Protein AF-A0A2V8NEN9-F1 (afdb_monomer)

Secondary structure (DSSP, 8-state):
-----EEEEEEEEESTT----B------SB-TTSPBPTTTT----BSS---EEEEEEEEE-

pLDDT: mean 94.85, std 7.88, range [51.75, 98.44]

Mean predicted aligned error: 5.19 Å

Foldseek 3Di:
DDDDKDKDKDKDKDQVVFDFAWDFFQCDQADPVRHGDPRGRPTPDGPDDGIDMDIDMDMDD

Structure (mmCIF, N/CA/C/O backbone):
data_AF-A0A2V8NEN9-F1
#
_entry.id   AF-A0A2V8NEN9-F1
#
loop_
_atom_site.group_PDB
_atom_site.id
_atom_site.type_symbol
_atom_site.label_atom_id
_atom_site.label_alt_id
_atom_site.label_comp_id
_atom_site.label_asym_id
_atom_site.label_entity_id
_atom_site.label_seq_id
_atom_site.pdbx_PDB_ins_code
_atom_site.Cartn_x
_atom_site.Cartn_y
_atom_site.Cartn_z
_atom_site.occupancy
_atom_site.B_iso_or_equiv
_atom_site.auth_seq_id
_atom_site.auth_comp_id
_atom_site.auth_asym_id
_atom_site.auth_atom_id
_atom_site.pdbx_PDB_model_num
ATOM 1 N N . MET A 1 1 ? -27.329 12.503 40.243 1.00 51.75 1 MET A N 1
ATOM 2 C CA . MET A 1 1 ? -27.328 12.125 38.813 1.00 51.75 1 MET A CA 1
ATOM 3 C C . MET A 1 1 ? -26.024 11.381 38.555 1.00 51.75 1 MET A C 1
ATOM 5 O O . MET A 1 1 ? -25.000 11.885 38.991 1.00 51.75 1 MET A O 1
ATOM 9 N N . ARG A 1 2 ? -26.049 10.162 37.997 1.00 61.84 2 ARG A N 1
ATOM 10 C 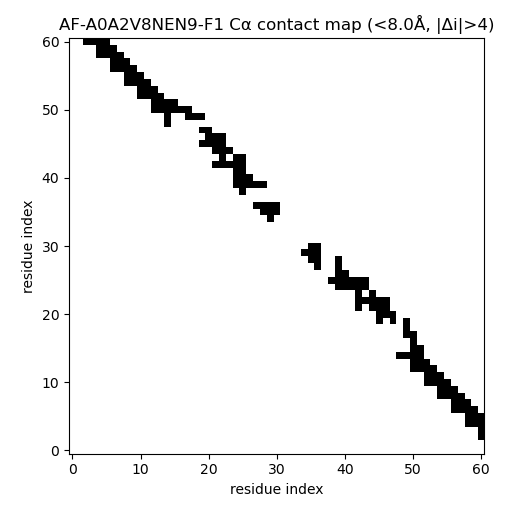CA . ARG A 1 2 ? -24.826 9.448 37.582 1.00 61.84 2 ARG A CA 1
ATOM 11 C C . ARG A 1 2 ? -24.587 9.759 36.111 1.00 61.84 2 ARG A C 1
ATOM 13 O O . ARG A 1 2 ? -25.494 9.570 35.308 1.00 61.84 2 ARG A O 1
ATOM 20 N N . GLU A 1 3 ? -23.401 10.247 35.799 1.00 76.19 3 GLU A N 1
ATOM 21 C CA . GLU A 1 3 ? -22.944 10.465 34.431 1.00 76.19 3 GLU A CA 1
ATOM 22 C C . GLU A 1 3 ? -22.518 9.108 33.850 1.00 76.19 3 GLU A C 1
ATOM 24 O O . GLU A 1 3 ? -21.782 8.357 34.496 1.00 76.19 3 GLU A O 1
ATOM 29 N N . ASN A 1 4 ? -23.053 8.742 32.684 1.00 82.56 4 ASN A N 1
ATOM 30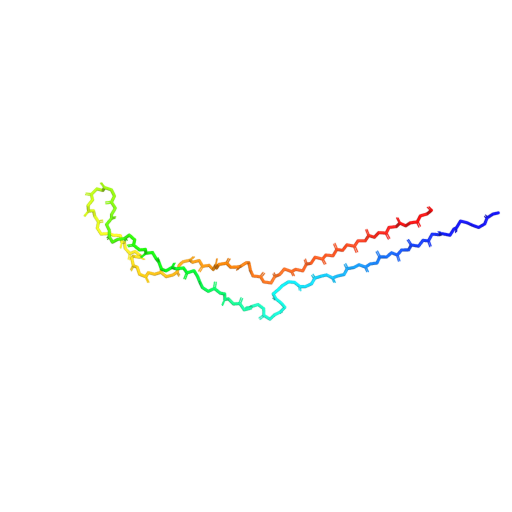 C CA . ASN A 1 4 ? -22.750 7.471 32.027 1.00 82.56 4 ASN A CA 1
ATOM 31 C C . ASN A 1 4 ? -21.650 7.701 30.994 1.00 82.56 4 ASN A C 1
ATOM 33 O O . ASN A 1 4 ? -21.919 7.968 29.828 1.00 82.56 4 ASN A O 1
ATOM 37 N N . THR A 1 5 ? -20.401 7.564 31.423 1.00 90.38 5 THR A N 1
ATOM 38 C CA . THR A 1 5 ? -19.259 7.620 30.512 1.00 90.38 5 THR A CA 1
ATOM 39 C C . THR A 1 5 ? -19.025 6.257 29.851 1.00 90.38 5 THR A C 1
ATOM 41 O O . THR A 1 5 ? -18.920 5.238 30.534 1.00 90.38 5 THR A O 1
ATOM 44 N N . LEU A 1 6 ? -18.901 6.225 28.521 1.00 94.00 6 LEU A N 1
ATOM 45 C CA . LEU A 1 6 ? -18.574 5.030 27.740 1.00 94.00 6 LEU A CA 1
ATOM 46 C C . LEU A 1 6 ? -17.237 5.220 27.014 1.00 94.00 6 LEU A C 1
ATOM 48 O O . LEU A 1 6 ? -17.064 6.160 26.238 1.00 94.00 6 LEU A O 1
ATOM 52 N N . LEU A 1 7 ? -16.315 4.280 27.216 1.00 95.06 7 LEU A N 1
ATOM 53 C CA . LEU A 1 7 ? -15.045 4.220 26.499 1.00 95.06 7 LEU A CA 1
ATOM 54 C C . LEU A 1 7 ? -15.098 3.132 25.420 1.00 95.06 7 LEU A C 1
ATOM 56 O O . LEU A 1 7 ? -15.409 1.979 25.710 1.00 95.06 7 LEU A O 1
ATOM 60 N N . GLN A 1 8 ? -14.773 3.487 24.180 1.00 97.25 8 GLN A N 1
ATOM 61 C CA . GLN A 1 8 ? -14.684 2.565 23.049 1.00 97.25 8 GLN A CA 1
ATOM 62 C C . GLN A 1 8 ? -13.259 2.540 22.503 1.00 97.25 8 GLN A C 1
ATOM 64 O O . GLN A 1 8 ? -12.692 3.584 22.181 1.00 97.25 8 GLN A O 1
ATOM 69 N N . PHE A 1 9 ? -12.708 1.340 22.344 1.00 97.94 9 PHE A N 1
ATOM 70 C CA . PHE A 1 9 ? -11.422 1.105 21.696 1.00 97.94 9 PHE A CA 1
ATOM 71 C C . PHE A 1 9 ? -11.631 0.380 20.366 1.00 97.94 9 PHE A C 1
ATOM 73 O O . PHE A 1 9 ? -12.457 -0.530 20.274 1.00 97.94 9 PHE A O 1
ATOM 80 N N . ARG A 1 10 ? -10.878 0.767 19.335 1.00 98.31 10 ARG A N 1
ATOM 81 C CA . ARG A 1 10 ? -10.884 0.116 18.023 1.00 98.31 10 ARG A CA 1
ATOM 82 C C . ARG A 1 10 ? -9.456 -0.133 17.557 1.00 98.31 10 ARG A C 1
ATOM 84 O O . ARG A 1 10 ? -8.615 0.759 17.631 1.00 98.31 10 ARG A O 1
ATOM 91 N N . ALA A 1 11 ? -9.226 -1.330 17.025 1.00 98.19 11 ALA A N 1
ATOM 92 C CA . ALA A 1 11 ? -8.006 -1.695 16.323 1.00 98.19 11 ALA A CA 1
ATOM 93 C C . ALA A 1 11 ? -8.353 -2.173 14.909 1.00 98.19 11 ALA A C 1
ATOM 95 O O . ALA A 1 11 ? -9.232 -3.016 14.732 1.00 98.19 11 ALA A O 1
ATOM 96 N N . GLU A 1 12 ? -7.655 -1.635 13.915 1.00 98.38 12 GLU A N 1
ATOM 97 C CA . GLU A 1 12 ? -7.820 -1.975 12.505 1.00 98.38 12 GLU A CA 1
ATOM 98 C C . GLU A 1 12 ? -6.477 -2.430 11.932 1.00 98.38 12 GLU A C 1
ATOM 100 O O . GLU A 1 12 ? -5.448 -1.774 12.111 1.00 98.38 12 GLU A O 1
ATOM 105 N N . PHE A 1 13 ? -6.491 -3.571 11.243 1.00 98.19 13 PHE A N 1
ATOM 106 C CA . PHE A 1 13 ? -5.308 -4.181 10.645 1.00 98.19 13 PHE A CA 1
ATOM 107 C C . PHE A 1 13 ? -5.493 -4.259 9.133 1.00 98.19 13 PHE A C 1
ATOM 109 O O . PHE A 1 13 ? -6.311 -5.030 8.632 1.00 98.19 13 PHE A O 1
ATOM 116 N N . TYR A 1 14 ? -4.691 -3.495 8.400 1.00 98.12 14 TYR A N 1
ATOM 117 C CA . TYR A 1 14 ? -4.667 -3.497 6.943 1.00 98.12 14 TYR A CA 1
ATOM 118 C C . TYR A 1 14 ? -3.448 -4.273 6.455 1.00 98.12 14 TYR A C 1
ATOM 120 O O . TYR A 1 14 ? -2.357 -4.145 7.012 1.00 98.12 14 TYR A O 1
ATOM 128 N N . ASN A 1 15 ? -3.632 -5.090 5.414 1.00 97.50 15 ASN A N 1
ATOM 129 C CA . ASN A 1 15 ? -2.609 -6.018 4.923 1.00 97.50 15 ASN A CA 1
ATOM 130 C C . ASN A 1 15 ? -2.059 -6.917 6.058 1.00 97.50 15 ASN A C 1
ATOM 132 O O . ASN A 1 15 ? -0.862 -6.938 6.353 1.00 97.50 15 ASN A O 1
ATOM 136 N N . LEU A 1 16 ? -2.961 -7.662 6.716 1.00 97.19 16 LEU A N 1
ATOM 137 C CA . LEU A 1 16 ? -2.661 -8.460 7.914 1.00 97.19 16 LEU A CA 1
ATOM 138 C C . LEU A 1 16 ? -1.479 -9.418 7.720 1.00 97.19 16 LEU A C 1
ATOM 140 O O . LEU A 1 16 ? -0.658 -9.554 8.620 1.00 97.19 16 LEU A O 1
ATOM 144 N N . PHE A 1 17 ? -1.323 -10.020 6.541 1.00 97.38 17 PHE A N 1
ATOM 145 C CA . PHE A 1 17 ? -0.220 -10.943 6.238 1.00 97.38 17 PHE A CA 1
ATOM 146 C C . PHE A 1 17 ? 1.012 -10.272 5.615 1.00 97.38 17 PHE A C 1
ATOM 148 O O . PHE A 1 17 ? 1.978 -10.958 5.306 1.00 97.38 17 PHE A O 1
ATOM 155 N N . ASN A 1 18 ? 1.004 -8.945 5.454 1.00 97.19 18 ASN A N 1
ATOM 156 C CA . ASN A 1 18 ? 2.067 -8.182 4.799 1.00 97.19 18 ASN A CA 1
ATOM 157 C C . ASN A 1 18 ? 2.411 -8.705 3.388 1.00 97.19 18 ASN A C 1
ATOM 159 O O . ASN A 1 18 ? 3.578 -8.835 3.021 1.00 97.19 18 ASN A O 1
ATOM 163 N N . ARG A 1 19 ? 1.388 -9.026 2.587 1.00 97.69 19 ARG A N 1
ATOM 164 C CA . ARG A 1 19 ? 1.568 -9.438 1.192 1.00 97.69 19 ARG A CA 1
ATOM 165 C C . ARG A 1 19 ? 2.065 -8.245 0.379 1.00 97.69 19 ARG A C 1
ATOM 167 O O . ARG A 1 19 ? 1.398 -7.211 0.324 1.00 97.69 19 ARG A O 1
ATOM 174 N N . ALA A 1 20 ? 3.202 -8.416 -0.288 1.00 97.38 20 ALA A N 1
ATOM 175 C CA . ALA A 1 20 ? 3.685 -7.470 -1.282 1.00 97.38 20 ALA A CA 1
ATOM 176 C C . ALA A 1 20 ? 2.933 -7.672 -2.606 1.00 97.38 20 ALA A C 1
ATOM 178 O O . ALA A 1 20 ? 2.898 -8.775 -3.152 1.00 97.38 20 ALA A O 1
ATO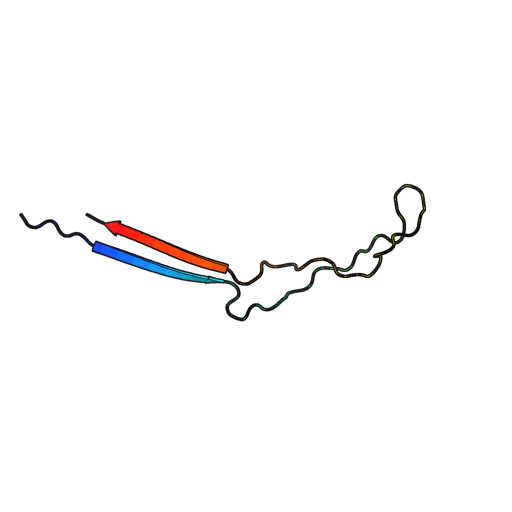M 179 N N . ASN A 1 21 ? 2.345 -6.599 -3.133 1.00 96.94 21 ASN A N 1
ATOM 180 C CA . ASN A 1 21 ? 1.833 -6.553 -4.501 1.00 96.94 21 ASN A CA 1
ATOM 181 C C . ASN A 1 21 ? 2.791 -5.690 -5.315 1.00 96.94 21 ASN A C 1
ATOM 183 O O . ASN A 1 21 ? 2.800 -4.469 -5.160 1.00 96.94 21 ASN A O 1
ATOM 187 N N . PHE A 1 22 ? 3.634 -6.318 -6.127 1.00 97.62 22 PHE A N 1
ATOM 188 C CA . PHE A 1 22 ? 4.690 -5.627 -6.859 1.00 97.62 22 PHE A CA 1
ATOM 189 C C . PHE A 1 22 ? 4.144 -4.633 -7.894 1.00 97.62 22 PHE A C 1
ATOM 191 O O . PHE A 1 22 ? 3.088 -4.838 -8.499 1.00 97.62 22 PHE A O 1
ATOM 198 N N . GLY A 1 23 ? 4.867 -3.523 -8.041 1.00 96.38 23 GLY A N 1
ATOM 199 C CA . GLY A 1 23 ? 4.656 -2.509 -9.065 1.00 96.38 23 GLY A CA 1
ATOM 200 C C . GLY A 1 23 ? 4.916 -3.034 -10.472 1.00 96.38 23 GLY A C 1
ATOM 201 O O . GLY A 1 23 ? 5.271 -4.193 -10.681 1.00 96.38 23 GLY A O 1
ATOM 202 N N . VAL A 1 24 ? 4.742 -2.152 -11.454 1.00 96.50 24 VAL A N 1
ATOM 203 C CA . VAL A 1 24 ? 5.273 -2.424 -12.792 1.00 96.50 24 VAL A CA 1
ATOM 204 C C . VAL A 1 24 ? 6.781 -2.153 -12.800 1.00 96.50 24 VAL A C 1
ATOM 206 O O . VAL A 1 24 ? 7.233 -1.282 -12.050 1.00 96.50 24 VAL A O 1
ATOM 209 N N . PRO A 1 25 ? 7.561 -2.872 -13.621 1.00 96.88 25 PRO A N 1
ATOM 210 C CA . PRO A 1 25 ? 8.968 -2.554 -13.817 1.00 96.88 25 PRO A CA 1
ATOM 211 C C . PRO A 1 25 ? 9.166 -1.159 -14.415 1.00 96.88 25 PRO A C 1
ATOM 213 O O . PRO A 1 25 ? 8.261 -0.615 -15.051 1.00 96.88 25 PRO A O 1
ATOM 216 N N . VAL A 1 26 ? 10.368 -0.601 -14.280 1.00 96.44 26 VAL A N 1
ATOM 217 C CA . VAL A 1 26 ? 10.761 0.616 -15.003 1.00 96.44 26 VAL A CA 1
ATOM 218 C C . VAL A 1 26 ? 10.720 0.342 -16.507 1.00 96.44 26 VAL A C 1
ATOM 220 O O . VAL A 1 26 ? 11.484 -0.470 -17.026 1.00 96.44 26 VAL A O 1
ATOM 223 N N . THR A 1 27 ? 9.816 1.018 -17.215 1.00 95.88 27 THR A N 1
ATOM 224 C CA . THR A 1 27 ? 9.573 0.798 -18.651 1.00 95.88 27 THR A CA 1
ATOM 225 C C . THR A 1 27 ? 10.425 1.678 -19.562 1.00 95.88 27 THR A C 1
ATOM 227 O O . THR A 1 27 ? 10.531 1.406 -20.755 1.00 95.88 27 THR A O 1
ATOM 230 N N . ASN A 1 28 ? 11.021 2.747 -19.033 1.00 95.38 28 ASN A N 1
ATOM 231 C CA . ASN A 1 28 ? 11.889 3.625 -19.809 1.00 95.38 28 ASN A CA 1
ATOM 232 C C . ASN A 1 28 ? 13.224 2.932 -20.079 1.00 95.38 28 ASN A C 1
ATOM 234 O O . ASN A 1 28 ? 13.979 2.656 -19.154 1.00 95.38 28 ASN A O 1
ATOM 238 N N . LEU A 1 29 ? 13.519 2.685 -21.355 1.00 95.62 29 LEU A N 1
ATOM 239 C CA . LEU A 1 29 ? 14.799 2.114 -21.785 1.00 95.62 29 LEU A CA 1
ATOM 240 C C . LEU A 1 29 ? 15.892 3.185 -21.913 1.00 95.62 29 LEU A C 1
ATOM 242 O O . LEU A 1 29 ? 17.069 2.903 -21.685 1.00 95.62 29 LEU A O 1
ATOM 246 N N . PHE A 1 30 ? 15.492 4.412 -22.257 1.00 97.31 30 PHE A N 1
ATOM 247 C CA . PHE A 1 30 ? 16.377 5.555 -22.461 1.00 97.31 30 PHE A CA 1
ATOM 248 C C . PHE A 1 30 ? 15.857 6.795 -21.728 1.00 97.31 30 PHE A C 1
ATOM 250 O O . PHE A 1 30 ? 14.644 6.973 -21.570 1.00 97.31 30 PHE A O 1
ATOM 257 N N . ASP A 1 31 ? 16.779 7.636 -21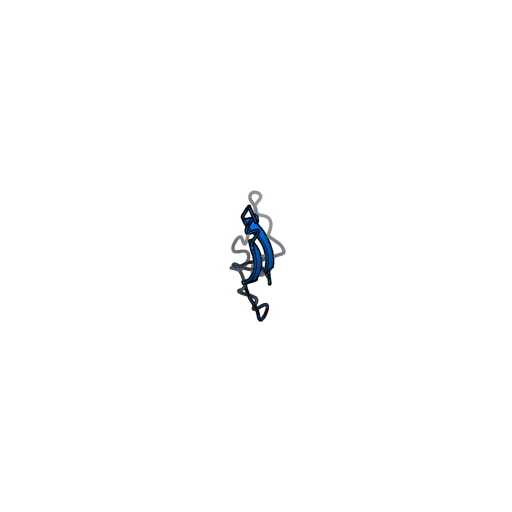.268 1.00 95.31 31 ASP A N 1
ATOM 258 C CA . ASP A 1 31 ? 16.476 8.940 -20.686 1.00 95.31 31 ASP A CA 1
ATOM 259 C C . ASP A 1 31 ? 16.242 10.005 -21.775 1.00 95.31 31 ASP A C 1
ATOM 261 O O . ASP A 1 31 ? 16.335 9.746 -22.977 1.00 95.31 31 ASP A O 1
ATOM 265 N N . ARG A 1 32 ? 15.947 11.242 -21.358 1.00 96.06 32 ARG A N 1
ATOM 266 C CA . ARG A 1 32 ? 15.696 12.360 -22.286 1.00 96.06 32 ARG A CA 1
ATOM 267 C C . ARG A 1 32 ? 16.907 12.766 -23.141 1.00 96.06 32 ARG A C 1
ATOM 269 O O . ARG A 1 32 ? 16.743 13.559 -24.060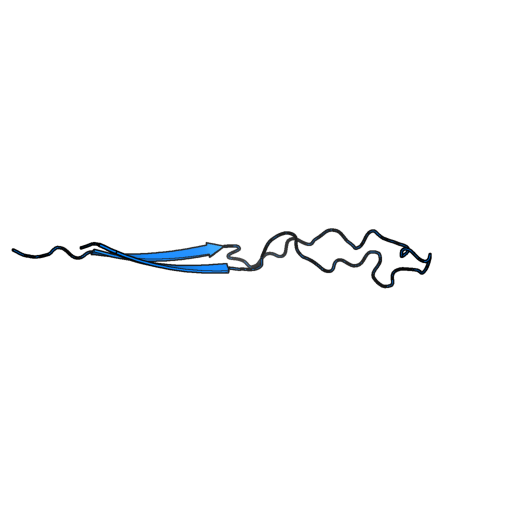 1.00 96.06 32 ARG A O 1
ATOM 276 N N . PHE A 1 33 ? 18.103 12.288 -22.809 1.00 96.75 33 PHE A N 1
ATOM 277 C CA . PHE A 1 33 ? 19.354 12.577 -23.508 1.00 96.75 33 PHE A CA 1
ATOM 278 C C . PHE A 1 33 ? 19.806 11.405 -24.397 1.00 96.75 33 PHE A C 1
ATOM 280 O O . PHE A 1 33 ? 20.837 11.506 -25.055 1.00 96.75 33 PHE A O 1
ATOM 287 N N . GLY A 1 34 ? 19.040 10.308 -24.435 1.00 95.62 34 GLY A N 1
ATOM 288 C CA . GLY A 1 34 ? 19.357 9.107 -25.206 1.00 95.62 34 GLY A CA 1
ATOM 289 C C . GLY A 1 34 ? 20.281 8.119 -24.488 1.00 95.62 34 GLY A C 1
ATOM 290 O O . GLY A 1 34 ? 20.667 7.115 -25.089 1.00 95.62 34 GLY A O 1
ATOM 291 N N . ASN A 1 35 ? 20.622 8.346 -23.214 1.00 97.38 35 ASN A N 1
ATOM 292 C CA . ASN A 1 35 ? 21.406 7.383 -22.440 1.00 97.38 35 ASN A CA 1
ATOM 293 C C . ASN A 1 35 ? 20.521 6.227 -21.975 1.00 97.38 35 ASN A C 1
ATOM 295 O O . ASN A 1 35 ? 19.339 6.413 -21.691 1.00 97.38 35 ASN A O 1
ATOM 299 N N . ARG A 1 36 ? 21.100 5.029 -21.842 1.00 96.50 36 ARG A N 1
ATOM 300 C CA . ARG A 1 36 ? 20.394 3.869 -21.280 1.00 96.50 36 ARG A CA 1
ATOM 301 C C . ARG A 1 36 ? 20.074 4.098 -19.806 1.00 96.50 36 ARG A C 1
ATOM 303 O O . ARG A 1 36 ? 20.945 4.497 -19.038 1.00 96.50 36 ARG A O 1
ATOM 310 N N . VAL A 1 37 ? 18.848 3.772 -19.414 1.00 96.38 37 VAL A N 1
ATOM 311 C CA . VAL A 1 37 ? 18.414 3.813 -18.015 1.00 96.38 37 VAL A CA 1
ATOM 312 C C . VAL A 1 37 ? 18.924 2.552 -17.296 1.00 96.38 37 VAL A C 1
ATOM 314 O O . VAL A 1 37 ? 18.563 1.449 -17.710 1.00 96.38 37 VAL A O 1
ATOM 317 N N . PRO A 1 38 ? 19.750 2.667 -16.234 1.00 95.44 38 PRO A N 1
ATOM 318 C CA . PRO A 1 38 ? 20.387 1.503 -15.607 1.00 95.44 38 PRO A CA 1
ATOM 319 C C . PRO A 1 38 ? 19.420 0.491 -14.986 1.00 95.44 38 PRO A C 1
ATOM 321 O O . PRO A 1 38 ? 19.725 -0.694 -14.947 1.00 95.44 38 PRO A O 1
ATOM 324 N N . ASN A 1 39 ? 18.261 0.950 -14.514 1.00 95.81 39 ASN A N 1
ATOM 325 C CA . ASN A 1 39 ? 17.261 0.125 -13.835 1.00 95.81 39 ASN A CA 1
ATOM 326 C C . ASN A 1 39 ? 16.075 -0.255 -14.733 1.00 95.81 39 ASN A C 1
ATOM 328 O O . ASN A 1 39 ? 15.019 -0.636 -14.231 1.00 95.81 39 ASN A O 1
ATOM 332 N N . ALA A 1 40 ? 16.215 -0.145 -16.057 1.00 96.50 40 ALA A N 1
ATOM 333 C CA . ALA A 1 40 ? 15.186 -0.602 -16.984 1.00 96.50 40 ALA A CA 1
ATOM 334 C C . ALA A 1 40 ? 14.844 -2.083 -16.722 1.00 96.50 40 ALA A C 1
ATOM 336 O O . ALA A 1 40 ? 15.727 -2.935 -16.653 1.00 96.50 40 ALA A O 1
ATOM 337 N N . GLY A 1 41 ? 13.554 -2.391 -16.569 1.00 95.69 41 GLY A 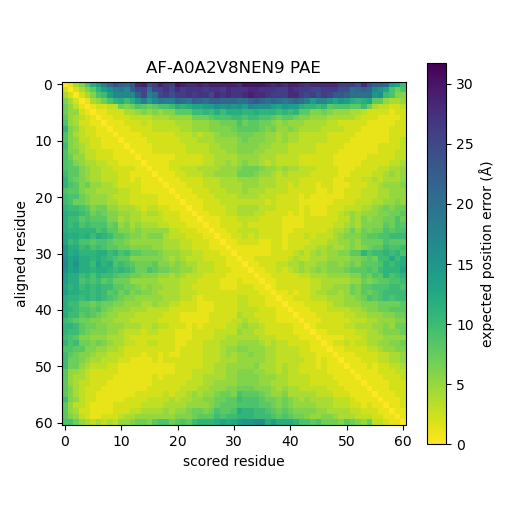N 1
ATOM 338 C CA . GLY A 1 41 ? 13.075 -3.735 -16.232 1.00 95.69 41 GLY A CA 1
ATOM 339 C C . GLY A 1 41 ? 13.144 -4.106 -14.744 1.00 95.69 41 GLY A C 1
ATOM 340 O O . GLY A 1 41 ? 12.647 -5.167 -14.372 1.00 95.69 41 GLY A O 1
ATOM 341 N N . GLU A 1 42 ? 13.681 -3.247 -13.877 1.00 97.56 42 GLU A N 1
ATOM 342 C CA . GLU A 1 42 ? 13.676 -3.460 -12.428 1.00 97.56 42 GLU A CA 1
ATOM 343 C C . GLU A 1 42 ? 12.337 -3.026 -11.810 1.00 97.56 42 GLU A C 1
ATOM 345 O O . GLU A 1 42 ? 11.776 -1.987 -12.167 1.00 97.56 42 GLU A O 1
ATOM 350 N N . ILE A 1 43 ? 11.816 -3.806 -10.858 1.00 97.44 43 ILE A N 1
ATOM 351 C CA . ILE A 1 43 ? 10.662 -3.414 -10.041 1.00 97.44 43 ILE A CA 1
ATOM 352 C C . ILE A 1 43 ? 11.174 -2.738 -8.772 1.00 97.44 43 ILE A C 1
ATOM 354 O O . ILE A 1 43 ? 11.756 -3.387 -7.909 1.00 97.44 43 ILE A O 1
ATOM 358 N N . THR A 1 44 ? 10.883 -1.449 -8.624 1.00 96.00 44 THR A N 1
ATOM 359 C CA . THR A 1 44 ? 11.370 -0.628 -7.500 1.00 96.00 44 THR A CA 1
ATOM 360 C C . THR A 1 44 ? 10.271 -0.222 -6.514 1.00 96.00 44 THR A C 1
ATOM 362 O O . THR A 1 44 ? 10.527 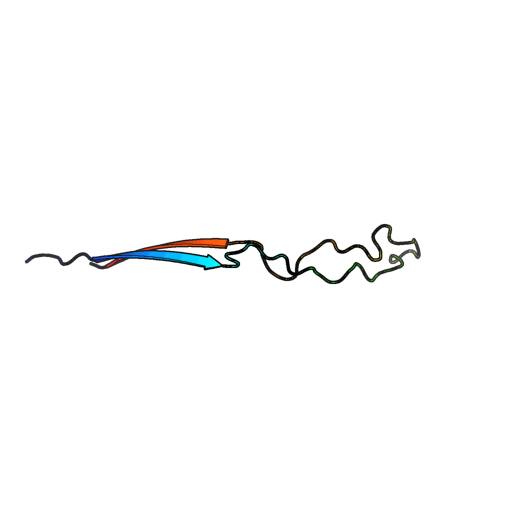0.504 -5.557 1.00 96.00 44 THR A O 1
ATOM 365 N N . SER A 1 45 ? 9.027 -0.666 -6.731 1.00 96.19 45 SER A N 1
ATOM 366 C CA . SER A 1 45 ? 7.874 -0.261 -5.920 1.00 96.19 45 SER A CA 1
ATOM 367 C C . SER A 1 45 ? 6.854 -1.381 -5.709 1.00 96.19 45 SER A C 1
ATOM 369 O O . SER A 1 45 ? 6.875 -2.425 -6.366 1.00 96.19 45 SER A O 1
ATOM 371 N N . THR A 1 46 ? 5.925 -1.144 -4.783 1.00 97.81 46 THR A N 1
ATOM 372 C CA . THR A 1 46 ? 4.717 -1.952 -4.580 1.00 97.81 46 THR A CA 1
ATOM 373 C C . THR A 1 46 ? 3.480 -1.102 -4.873 1.00 97.81 46 THR A C 1
ATOM 375 O O . THR A 1 46 ? 3.490 0.110 -4.676 1.00 97.81 46 THR A O 1
ATOM 378 N N . ARG A 1 47 ? 2.406 -1.726 -5.371 1.00 97.12 47 ARG A N 1
ATOM 379 C CA . ARG A 1 47 ? 1.141 -1.045 -5.709 1.00 97.12 47 ARG A CA 1
ATOM 380 C C . ARG A 1 47 ? 0.281 -0.713 -4.495 1.00 97.12 47 ARG A C 1
ATOM 382 O O . ARG A 1 47 ? -0.597 0.136 -4.585 1.00 97.12 47 ARG A O 1
ATOM 389 N N . THR A 1 48 ? 0.485 -1.416 -3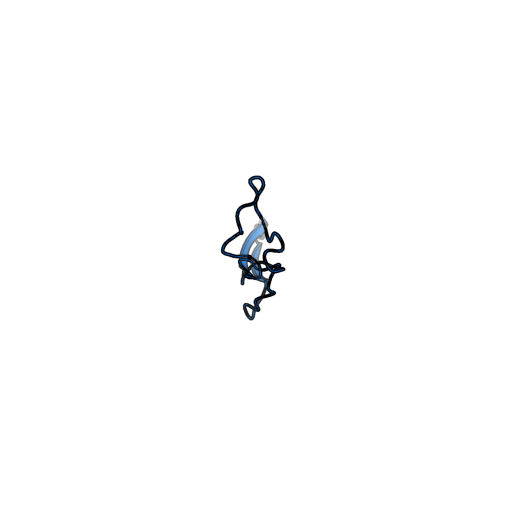.389 1.00 96.44 48 THR A N 1
ATOM 390 C CA . THR A 1 48 ? -0.304 -1.268 -2.164 1.00 96.44 48 THR A CA 1
ATOM 391 C C . THR A 1 48 ? 0.635 -1.076 -0.980 1.00 96.44 48 THR A C 1
ATOM 393 O O . THR A 1 48 ? 1.688 -1.717 -0.971 1.00 96.44 48 THR A O 1
ATOM 396 N N . PRO A 1 49 ? 0.258 -0.287 0.042 1.00 97.00 49 PRO A N 1
ATOM 397 C CA . PRO A 1 49 ? 1.055 -0.164 1.256 1.00 97.00 49 PRO A CA 1
ATOM 398 C C . PRO A 1 49 ? 1.360 -1.513 1.926 1.00 97.00 49 PRO A C 1
ATOM 400 O O . PRO A 1 49 ? 0.620 -2.498 1.792 1.00 97.00 49 PRO A O 1
ATOM 403 N N . ALA A 1 50 ? 2.446 -1.529 2.698 1.00 97.75 50 ALA A N 1
ATOM 404 C CA . ALA A 1 50 ? 2.752 -2.606 3.635 1.00 97.75 50 ALA A CA 1
ATOM 405 C C . ALA A 1 50 ? 1.686 -2.696 4.747 1.00 97.75 50 ALA A C 1
ATOM 407 O O . ALA A 1 50 ? 0.725 -1.924 4.771 1.00 97.75 50 ALA A O 1
ATOM 408 N N . ARG A 1 51 ? 1.845 -3.642 5.679 1.00 98.19 51 ARG A N 1
ATOM 409 C CA . ARG A 1 51 ? 0.964 -3.762 6.851 1.00 98.19 51 ARG A CA 1
ATOM 410 C C . ARG A 1 51 ? 0.813 -2.422 7.579 1.00 98.19 51 ARG A C 1
ATOM 412 O O . ARG A 1 51 ? 1.808 -1.812 7.961 1.00 98.19 51 ARG A O 1
ATOM 419 N N . GLN A 1 52 ? -0.430 -2.014 7.825 1.00 98.31 52 GLN A N 1
ATOM 420 C CA . GLN A 1 52 ? -0.757 -0.852 8.651 1.00 98.31 52 GLN A CA 1
ATOM 421 C C . GLN A 1 52 ? -1.629 -1.286 9.823 1.00 98.31 52 GLN A C 1
ATOM 423 O O . GLN A 1 52 ? -2.553 -2.084 9.664 1.00 98.31 52 GLN A O 1
ATOM 428 N N . ILE A 1 53 ? -1.324 -0.751 11.000 1.00 98.25 53 ILE A N 1
ATOM 429 C CA . ILE A 1 53 ? -2.096 -0.959 12.221 1.00 98.25 53 ILE A CA 1
ATOM 430 C C . ILE A 1 53 ? -2.583 0.413 12.659 1.00 98.25 53 ILE A C 1
ATOM 432 O O . ILE A 1 53 ? -1.773 1.318 12.855 1.00 98.25 53 ILE A O 1
ATOM 436 N N . GLN A 1 54 ? -3.896 0.568 12.781 1.00 98.44 54 GLN A N 1
ATOM 437 C CA . GLN A 1 54 ? -4.527 1.806 13.220 1.00 98.44 54 GLN A CA 1
ATOM 438 C C . GLN A 1 54 ? -5.270 1.554 14.525 1.00 98.44 54 GLN A C 1
ATOM 440 O O . GLN A 1 54 ? -6.012 0.580 14.652 1.00 98.44 54 GLN A O 1
ATOM 445 N N . LEU A 1 55 ? -5.047 2.433 15.498 1.00 98.31 55 LEU A N 1
ATOM 446 C CA . LEU A 1 55 ? -5.677 2.376 16.809 1.00 98.31 55 LEU A CA 1
ATOM 447 C C . LEU A 1 55 ? -6.499 3.643 17.007 1.00 98.31 55 LEU A C 1
ATOM 449 O O . LEU A 1 55 ? -6.031 4.741 16.704 1.00 98.31 55 LEU A O 1
ATOM 453 N N . ALA A 1 56 ? -7.706 3.491 17.535 1.00 98.12 56 ALA A N 1
ATOM 454 C CA . ALA A 1 56 ? -8.582 4.607 17.846 1.00 98.12 56 ALA A CA 1
ATOM 455 C C . ALA A 1 56 ? -9.230 4.428 19.220 1.00 98.12 56 ALA A C 1
ATOM 457 O O . ALA A 1 56 ? -9.567 3.318 19.640 1.00 98.12 56 ALA A O 1
ATOM 458 N N . LEU A 1 57 ? -9.426 5.556 19.899 1.00 98.00 57 LEU A N 1
ATOM 459 C CA . LEU A 1 57 ? -10.093 5.645 21.190 1.00 98.00 57 LEU A CA 1
ATOM 460 C C . LEU A 1 57 ? -11.202 6.690 21.097 1.00 98.00 57 LEU A C 1
ATOM 462 O O . LEU A 1 57 ? -10.977 7.792 20.598 1.00 98.00 57 LEU A O 1
ATOM 466 N N . LYS A 1 58 ? -12.392 6.352 21.588 1.00 97.56 58 LYS A N 1
ATOM 467 C CA . LYS A 1 58 ? -13.534 7.263 21.650 1.00 97.56 58 LYS A CA 1
ATOM 468 C C . LYS A 1 58 ? -14.120 7.263 23.054 1.00 97.56 58 LYS A C 1
ATOM 470 O O . LYS A 1 58 ? -14.489 6.213 23.572 1.00 97.56 58 LYS A O 1
ATOM 475 N N . LEU A 1 59 ? -14.228 8.452 23.633 1.00 96.38 59 LEU A N 1
ATOM 476 C CA . LEU A 1 59 ? -14.914 8.704 24.894 1.00 96.38 59 LEU A CA 1
ATOM 477 C C . LEU A 1 59 ? -16.277 9.335 24.597 1.00 96.38 59 LEU A C 1
ATOM 479 O O . LEU A 1 59 ? -16.360 10.267 23.798 1.00 96.38 59 LEU A O 1
ATOM 483 N N . VAL A 1 60 ? -17.332 8.817 25.216 1.00 95.06 60 VAL A N 1
ATOM 484 C CA . VAL A 1 60 ? -18.693 9.368 25.165 1.00 95.06 60 VAL A CA 1
ATOM 485 C C . VAL A 1 60 ? -19.111 9.682 26.595 1.00 95.06 60 VAL A C 1
ATOM 487 O O . VAL A 1 60 ? -18.889 8.851 27.475 1.00 95.06 60 VAL A O 1
ATOM 490 N N . PHE A 1 61 ? -19.674 10.863 26.820 1.00 90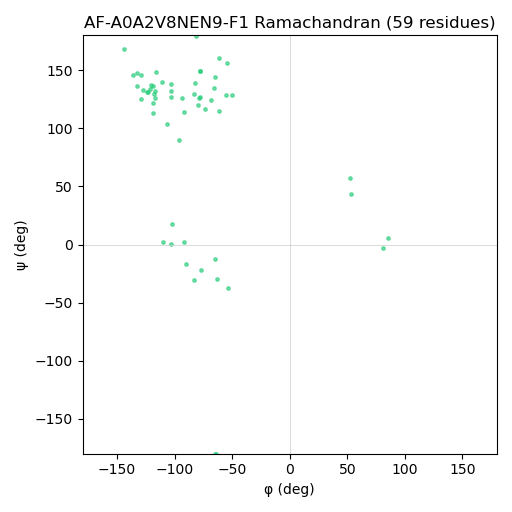.94 61 PHE A N 1
ATOM 491 C CA . PHE A 1 61 ? -20.138 11.354 28.115 1.00 90.94 61 PHE A CA 1
ATOM 492 C C . PHE A 1 61 ? -21.516 11.997 27.954 1.00 90.94 61 PHE A C 1
ATOM 494 O O . PHE A 1 61 ? -21.792 12.494 26.835 1.00 90.94 61 PHE A O 1
#

Sequence (61 aa):
MRENTLLQFRAEFYNLFNRANFGVPVTNLFDRFGNRVPNAGEITSTRTPARQIQLALKLVF

Radius of gyration: 23.28 Å; Cα contacts (8 Å, |Δi|>4): 86; chains: 1; bounding box: 49×24×64 Å

Solvent-accessible surface area (backbone atoms only — not comparable to full-atom values): 3989 Å² total; per-residue (Å²): 137,85,84,74,70,47,81,46,79,48,79,48,72,43,50,80,84,52,71,84,43,73,38,72,46,39,79,53,58,51,49,101,85,69,47,74,40,92,58,47,68,41,65,88,51,57,74,55,75,68,58,44,80,48,78,49,77,47,82,45,115